Protein AF-A0A970SPN3-F1 (afdb_monomer)

Solvent-accessible surface area (backbone atoms only — not comparable to full-atom values): 7305 Å² total; per-residue (Å²): 131,98,69,82,82,71,24,44,89,62,47,73,65,58,51,48,52,52,52,50,51,55,51,51,51,51,52,46,49,54,27,46,52,48,62,70,46,38,78,62,36,42,72,72,53,33,66,66,48,52,53,50,30,51,53,51,36,54,54,50,52,53,51,51,53,48,42,46,62,60,52,50,43,34,66,47,35,67,29,83,93,38,58,72,48,62,60,35,90,79,72,71,55,77,56,70,70,56,36,48,73,65,17,31,46,43,40,52,54,51,50,54,52,52,60,73,62,55,69,78,84,76,68,81,84,77,127

pLDDT: mean 84.81, std 12.13, range [40.81, 97.44]

Structure (mmCIF, N/CA/C/O backbone):
data_AF-A0A970SPN3-F1
#
_entry.id   AF-A0A970SPN3-F1
#
loop_
_atom_site.group_PDB
_atom_site.id
_atom_site.type_symbol
_atom_site.label_atom_id
_atom_site.label_alt_id
_atom_site.label_comp_id
_atom_site.label_asym_id
_atom_site.label_entity_id
_atom_site.label_seq_id
_atom_site.pdbx_PDB_ins_code
_atom_site.Cartn_x
_atom_site.Cartn_y
_atom_site.Cartn_z
_atom_site.occupancy
_atom_site.B_iso_or_equiv
_atom_site.auth_seq_id
_atom_site.auth_comp_id
_atom_site.auth_asym_id
_atom_site.auth_atom_id
_atom_site.pdbx_PDB_model_num
ATOM 1 N N . ALA A 1 1 ? -27.756 11.793 6.464 1.00 44.81 1 ALA A N 1
ATOM 2 C CA . ALA A 1 1 ? -27.870 10.569 7.283 1.00 44.81 1 ALA A CA 1
ATOM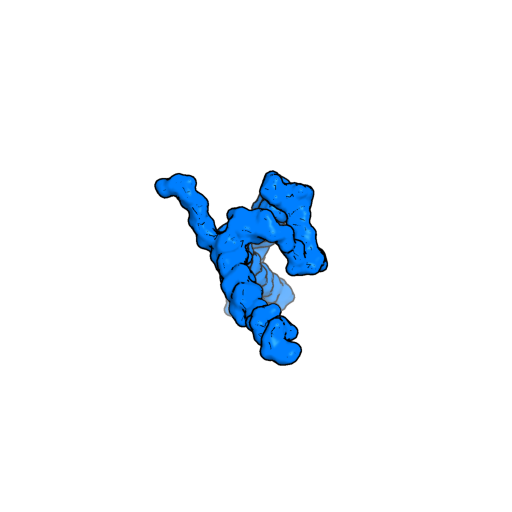 3 C C . ALA A 1 1 ? -27.130 10.810 8.596 1.00 44.81 1 ALA A C 1
ATOM 5 O O . ALA A 1 1 ? -26.012 11.302 8.535 1.00 44.81 1 ALA A O 1
ATOM 6 N N . LYS A 1 2 ? -27.774 10.602 9.753 1.00 64.38 2 LYS A N 1
ATOM 7 C CA . LYS A 1 2 ? -27.248 10.998 11.079 1.00 64.38 2 LYS A CA 1
ATOM 8 C C . LYS A 1 2 ? -26.552 9.847 11.829 1.00 64.38 2 LYS A C 1
ATOM 10 O O . LYS A 1 2 ? -25.986 10.075 12.889 1.00 64.38 2 LYS A O 1
ATOM 15 N N . GLU A 1 3 ? -26.565 8.644 11.256 1.00 68.50 3 GLU A N 1
ATOM 16 C CA . GLU A 1 3 ? -25.943 7.435 11.805 1.00 68.50 3 GLU A CA 1
ATOM 17 C C . GLU A 1 3 ? -24.763 7.001 10.929 1.00 68.50 3 GLU A C 1
ATOM 19 O O . GLU A 1 3 ? -24.850 7.033 9.697 1.00 68.50 3 GLU A O 1
ATOM 24 N N . LYS A 1 4 ? -23.645 6.628 11.565 1.00 70.50 4 LYS A N 1
ATOM 25 C CA . LYS A 1 4 ? -22.476 6.073 10.870 1.00 70.50 4 LYS A CA 1
ATOM 26 C C . LYS A 1 4 ? -22.841 4.701 10.276 1.00 70.50 4 LYS A C 1
ATOM 28 O O . LYS A 1 4 ? -23.559 3.943 10.927 1.00 70.50 4 LYS A O 1
ATOM 33 N N . PRO A 1 5 ? -22.361 4.359 9.067 1.00 79.19 5 PRO A N 1
ATOM 34 C CA . PRO A 1 5 ? -22.635 3.055 8.475 1.00 79.19 5 PRO A CA 1
ATOM 35 C C . PRO A 1 5 ? -22.020 1.947 9.334 1.00 79.19 5 PRO A C 1
ATOM 37 O O . PRO A 1 5 ? -20.850 2.030 9.702 1.00 79.19 5 PRO A O 1
ATOM 40 N N . LYS A 1 6 ? -22.797 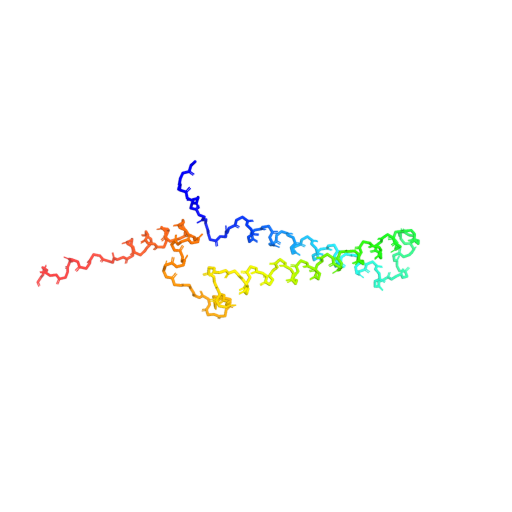0.897 9.629 1.00 79.50 6 LYS A N 1
ATOM 41 C CA . LYS A 1 6 ? -22.269 -0.301 10.289 1.00 79.50 6 LYS A CA 1
ATOM 42 C C . LYS A 1 6 ? -21.322 -1.014 9.326 1.00 79.50 6 LYS A C 1
ATOM 44 O O . LYS A 1 6 ? -21.730 -1.421 8.238 1.00 79.50 6 LYS A O 1
ATOM 49 N N . LEU A 1 7 ? -20.060 -1.141 9.714 1.00 84.06 7 LEU A N 1
ATOM 50 C CA . LEU A 1 7 ? -19.041 -1.806 8.912 1.00 84.06 7 LEU A CA 1
ATOM 51 C C . LEU A 1 7 ? -18.959 -3.290 9.280 1.00 84.06 7 LEU A C 1
ATOM 53 O O . LEU A 1 7 ? -19.270 -3.694 10.402 1.00 84.06 7 LEU A O 1
ATOM 57 N N . ALA A 1 8 ? -18.561 -4.095 8.296 1.00 83.38 8 ALA A N 1
ATOM 58 C CA . ALA A 1 8 ? -18.179 -5.488 8.501 1.00 83.38 8 ALA A CA 1
ATOM 59 C C . ALA A 1 8 ? -16.788 -5.563 9.155 1.00 83.38 8 ALA A C 1
ATOM 61 O O . ALA A 1 8 ? -16.202 -4.538 9.497 1.00 83.38 8 ALA A O 1
ATOM 62 N N . ARG A 1 9 ? -16.229 -6.772 9.258 1.00 80.88 9 ARG A N 1
ATOM 63 C CA . ARG A 1 9 ? -14.906 -7.034 9.852 1.00 80.88 9 ARG A CA 1
ATOM 64 C C . ARG A 1 9 ? -13.760 -6.154 9.341 1.00 80.88 9 ARG A C 1
ATOM 66 O O . ARG A 1 9 ? -12.810 -5.923 10.066 1.00 80.88 9 ARG A O 1
ATOM 73 N N . PHE A 1 10 ? -13.848 -5.676 8.100 1.00 84.19 10 PHE A N 1
ATOM 74 C CA . PHE A 1 10 ? -12.895 -4.718 7.542 1.00 84.19 10 PHE A CA 1
ATOM 75 C C . PHE A 1 10 ? -13.631 -3.506 6.979 1.00 84.19 10 PHE A C 1
ATOM 77 O O . PHE A 1 10 ? -14.557 -3.642 6.161 1.00 84.19 10 PHE A O 1
ATOM 84 N N . SER A 1 11 ? -13.184 -2.329 7.393 1.00 84.94 11 SER A N 1
ATOM 85 C CA . SER A 1 11 ? -13.575 -1.030 6.869 1.00 84.94 11 SER A CA 1
ATOM 86 C C . SER A 1 11 ? -13.128 -0.852 5.413 1.00 84.94 11 SER A C 1
ATOM 88 O O . SER A 1 11 ? -12.307 -1.596 4.873 1.00 84.94 11 SER A O 1
ATOM 90 N N . TYR A 1 12 ? -13.690 0.149 4.736 1.00 86.06 12 TYR A N 1
ATOM 91 C CA . TYR A 1 12 ? -13.293 0.468 3.361 1.00 86.06 12 TYR A CA 1
ATOM 92 C C . TYR A 1 12 ? -11.841 0.952 3.265 1.00 86.06 12 TYR A C 1
ATOM 94 O O . TYR A 1 12 ? -11.179 0.666 2.271 1.00 86.06 12 TYR A O 1
ATOM 102 N N . VAL A 1 13 ? -11.356 1.641 4.301 1.00 85.50 13 VAL A N 1
ATOM 103 C CA . VAL A 1 13 ? -9.978 2.137 4.400 1.00 85.50 13 VAL A CA 1
ATOM 104 C C . VAL A 1 13 ? -9.004 0.964 4.472 1.00 85.50 13 VAL A C 1
ATOM 106 O O . VAL A 1 13 ? -8.115 0.864 3.632 1.00 85.50 13 VAL A O 1
ATOM 109 N N . GLU A 1 14 ? -9.244 0.009 5.373 1.00 86.38 14 GLU A N 1
ATOM 110 C CA . GLU A 1 14 ? -8.403 -1.190 5.504 1.00 86.38 14 GLU A CA 1
ATOM 111 C C . GLU A 1 14 ? -8.396 -2.017 4.215 1.00 86.38 14 GLU A C 1
ATOM 113 O O . GLU A 1 14 ? -7.352 -2.479 3.763 1.00 86.38 14 GLU A O 1
ATOM 118 N N . LYS A 1 15 ? -9.550 -2.166 3.553 1.00 88.75 15 LYS A N 1
ATOM 119 C CA . LYS A 1 15 ? -9.615 -2.840 2.246 1.00 88.75 15 LYS A CA 1
ATOM 120 C C . LYS A 1 15 ? -8.780 -2.125 1.186 1.00 88.75 15 LYS A C 1
ATOM 122 O O . LYS A 1 15 ? -8.136 -2.797 0.384 1.00 88.75 15 LYS A O 1
ATOM 127 N N . ALA A 1 16 ? -8.806 -0.795 1.155 1.00 89.81 16 ALA A N 1
ATOM 128 C CA . ALA A 1 16 ? -7.996 -0.019 0.225 1.00 89.81 16 ALA A CA 1
ATOM 129 C C . ALA A 1 16 ? -6.495 -0.198 0.505 1.00 89.81 16 ALA A C 1
ATOM 131 O O . ALA A 1 16 ? -5.735 -0.390 -0.441 1.00 89.81 16 ALA A O 1
ATOM 132 N N . GLU A 1 17 ? -6.082 -0.236 1.776 1.00 89.31 17 GLU A N 1
ATOM 133 C CA . GLU A 1 17 ? -4.701 -0.552 2.167 1.00 89.31 17 GLU A CA 1
ATOM 134 C C . GLU A 1 17 ? -4.272 -1.939 1.689 1.00 89.31 17 GLU A C 1
ATOM 136 O O . GLU A 1 17 ? -3.201 -2.080 1.098 1.00 89.31 17 GLU A O 1
ATOM 141 N N . TYR A 1 18 ? -5.122 -2.956 1.863 1.00 91.25 18 TYR A N 1
ATOM 142 C CA . TYR A 1 18 ? -4.835 -4.303 1.368 1.00 91.25 18 TYR A CA 1
ATOM 143 C C . TYR A 1 18 ? -4.671 -4.340 -0.153 1.00 91.25 18 TYR A C 1
ATOM 145 O O . TYR A 1 18 ? -3.732 -4.958 -0.654 1.00 91.25 18 TYR A O 1
ATOM 153 N N . TRP A 1 19 ? -5.548 -3.665 -0.899 1.00 92.88 19 TRP A N 1
ATOM 154 C CA . TRP A 1 19 ? -5.429 -3.587 -2.355 1.00 92.88 19 TRP A CA 1
ATOM 155 C C . TRP A 1 19 ? -4.168 -2.846 -2.799 1.00 92.88 19 TRP A C 1
ATOM 157 O O . TRP A 1 19 ? -3.481 -3.319 -3.705 1.00 92.88 19 TRP A O 1
ATOM 167 N N . ALA A 1 20 ? -3.839 -1.730 -2.146 1.00 91.50 20 ALA A N 1
ATOM 168 C CA . ALA A 1 20 ? -2.624 -0.972 -2.417 1.00 91.50 20 ALA A CA 1
ATOM 169 C C . ALA A 1 20 ? -1.367 -1.815 -2.151 1.00 91.50 20 ALA A C 1
ATOM 171 O O . ALA A 1 20 ? -0.476 -1.868 -2.995 1.00 91.50 20 ALA A O 1
ATOM 172 N N . LEU A 1 21 ? -1.327 -2.544 -1.031 1.00 92.25 21 LEU A N 1
ATOM 173 C CA . LEU A 1 21 ? -0.216 -3.426 -0.681 1.00 92.25 21 LEU A CA 1
ATOM 174 C C . LEU A 1 21 ? -0.038 -4.557 -1.697 1.00 92.25 21 LEU A C 1
ATOM 176 O O . LEU A 1 21 ? 1.084 -4.811 -2.138 1.00 92.25 21 LEU A O 1
ATOM 180 N N . ILE A 1 22 ? -1.127 -5.239 -2.070 1.00 95.12 22 ILE A N 1
ATOM 181 C CA . ILE A 1 22 ? -1.082 -6.326 -3.056 1.00 95.12 22 ILE A CA 1
ATOM 182 C C . ILE A 1 22 ? -0.556 -5.782 -4.379 1.00 95.12 22 ILE A C 1
ATOM 184 O O . ILE A 1 22 ? 0.355 -6.369 -4.965 1.00 95.12 22 ILE A O 1
ATOM 188 N N . TRP A 1 23 ? -1.099 -4.654 -4.842 1.00 95.12 23 TRP A N 1
ATOM 189 C CA . TRP A 1 23 ? -0.741 -4.150 -6.156 1.00 95.12 23 TRP A CA 1
ATOM 190 C C . TRP A 1 23 ? 0.702 -3.637 -6.204 1.00 95.12 23 TRP A C 1
ATOM 192 O O . TRP A 1 23 ? 1.472 -4.052 -7.074 1.00 95.12 23 TRP A O 1
ATOM 202 N N . GLY A 1 24 ? 1.109 -2.853 -5.202 1.00 94.56 24 GLY A N 1
ATOM 203 C CA . GLY A 1 24 ? 2.488 -2.390 -5.068 1.00 94.56 24 GLY A CA 1
ATOM 204 C C . GLY A 1 24 ? 3.481 -3.550 -4.967 1.00 94.56 24 GLY A C 1
ATOM 205 O O . GLY A 1 24 ? 4.508 -3.547 -5.641 1.00 94.56 24 GLY A O 1
ATOM 206 N N . SER A 1 25 ? 3.150 -4.614 -4.224 1.00 95.75 25 SER A N 1
ATOM 207 C CA . SER A 1 25 ? 4.011 -5.804 -4.108 1.00 95.75 25 SER A CA 1
ATOM 208 C C . SER A 1 25 ? 4.221 -6.514 -5.445 1.00 95.75 25 SER A C 1
ATOM 210 O O . SER A 1 25 ? 5.338 -6.945 -5.749 1.00 95.75 25 SER A O 1
ATOM 212 N N . VAL A 1 26 ? 3.170 -6.633 -6.263 1.00 97.38 26 VAL A N 1
ATOM 213 C CA . VAL A 1 26 ? 3.271 -7.246 -7.594 1.00 97.38 26 VAL A CA 1
ATOM 214 C C . VAL A 1 26 ? 4.138 -6.387 -8.513 1.00 97.38 26 VAL A C 1
ATOM 216 O O . VAL A 1 26 ? 5.061 -6.922 -9.127 1.00 97.38 26 VAL A O 1
ATOM 219 N N . ILE A 1 27 ? 3.905 -5.071 -8.579 1.00 96.88 27 ILE A N 1
ATOM 220 C CA . ILE A 1 27 ? 4.713 -4.162 -9.410 1.00 96.88 27 ILE A CA 1
ATOM 221 C C . ILE A 1 27 ? 6.182 -4.211 -8.981 1.00 96.88 27 ILE A C 1
ATOM 223 O O . ILE A 1 27 ? 7.059 -4.398 -9.830 1.00 96.88 27 ILE A O 1
ATOM 227 N N . MET A 1 28 ? 6.459 -4.108 -7.680 1.00 97.31 28 MET A N 1
ATOM 228 C CA . MET A 1 28 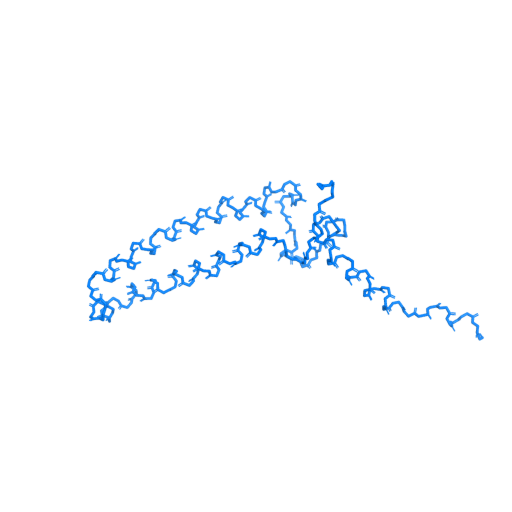? 7.816 -4.143 -7.126 1.00 97.31 28 MET A CA 1
ATOM 229 C C . MET A 1 28 ? 8.526 -5.462 -7.422 1.00 97.31 28 MET A C 1
ATOM 231 O O . MET A 1 28 ? 9.692 -5.462 -7.816 1.00 97.31 28 MET A O 1
ATOM 235 N N . THR A 1 29 ? 7.821 -6.587 -7.294 1.00 97.31 29 THR A N 1
ATOM 236 C CA . THR A 1 29 ? 8.384 -7.914 -7.564 1.00 97.31 29 THR A CA 1
ATOM 237 C C . THR A 1 29 ? 8.674 -8.100 -9.050 1.00 97.31 29 THR A C 1
ATOM 239 O O . THR A 1 29 ? 9.773 -8.514 -9.410 1.00 97.31 29 THR A O 1
ATOM 242 N N . LEU A 1 30 ? 7.732 -7.756 -9.934 1.00 96.00 30 LEU A N 1
ATOM 243 C CA . LEU A 1 30 ? 7.912 -7.904 -11.381 1.00 96.00 30 LEU A CA 1
ATOM 244 C C . LEU A 1 30 ? 9.054 -7.030 -11.900 1.00 96.00 30 LEU A C 1
ATOM 246 O O . LEU A 1 30 ? 9.952 -7.521 -12.583 1.00 96.00 30 LEU A O 1
ATOM 250 N N . THR A 1 31 ? 9.055 -5.747 -11.546 1.00 95.81 31 THR A N 1
ATOM 251 C CA . THR A 1 31 ? 10.118 -4.821 -11.961 1.00 95.81 31 THR A CA 1
ATOM 252 C C . THR A 1 31 ? 11.468 -5.190 -11.341 1.00 95.81 31 THR A C 1
ATOM 254 O O . THR A 1 31 ? 12.490 -5.123 -12.024 1.00 95.81 31 THR A O 1
ATOM 257 N N . GLY A 1 32 ? 11.479 -5.687 -10.100 1.00 94.75 32 GLY A N 1
ATOM 258 C CA . GLY A 1 32 ? 12.672 -6.224 -9.447 1.00 94.75 32 GLY A CA 1
ATOM 259 C C . GLY A 1 32 ? 13.248 -7.447 -10.166 1.00 94.75 32 GLY A C 1
ATOM 260 O O . GLY A 1 32 ? 14.452 -7.499 -10.405 1.00 94.75 32 GLY A O 1
ATOM 261 N N . ILE A 1 33 ? 12.405 -8.395 -10.591 1.00 95.56 33 ILE A N 1
ATOM 262 C CA . ILE A 1 33 ? 12.825 -9.575 -11.370 1.00 95.56 33 ILE A CA 1
ATOM 263 C C . ILE A 1 33 ? 13.427 -9.156 -12.715 1.00 95.56 33 ILE A C 1
ATOM 265 O O . ILE A 1 33 ? 14.485 -9.663 -13.099 1.00 95.56 33 ILE A O 1
ATOM 269 N N . VAL A 1 34 ? 12.791 -8.207 -13.409 1.00 93.00 34 VAL A N 1
ATOM 270 C CA . VAL A 1 34 ? 13.298 -7.668 -14.681 1.00 93.00 34 VAL A CA 1
ATOM 271 C C . VAL A 1 34 ? 14.686 -7.051 -14.503 1.00 93.00 34 VAL A C 1
ATOM 273 O O . VAL A 1 34 ? 15.578 -7.259 -15.329 1.00 93.00 34 VAL A O 1
ATOM 276 N N . MET A 1 35 ? 14.890 -6.308 -13.415 1.00 91.94 35 MET A N 1
ATOM 277 C CA . MET A 1 35 ? 16.176 -5.687 -13.113 1.00 91.94 35 MET A CA 1
ATOM 278 C C . MET A 1 35 ? 17.237 -6.699 -12.678 1.00 91.94 35 MET A C 1
ATOM 280 O O . MET A 1 35 ? 18.399 -6.552 -13.057 1.00 91.94 35 MET A O 1
ATOM 284 N N . TRP A 1 36 ? 16.842 -7.719 -11.917 1.00 93.62 36 TRP A N 1
ATOM 285 C CA . TRP A 1 36 ? 17.731 -8.749 -11.392 1.00 93.62 36 TRP A CA 1
ATOM 286 C C . TRP A 1 36 ? 18.319 -9.631 -12.500 1.00 93.62 36 TRP A C 1
ATOM 288 O O . TRP A 1 36 ? 19.532 -9.819 -12.555 1.00 93.62 36 TRP A O 1
ATOM 298 N N . ALA A 1 37 ? 17.496 -10.107 -13.440 1.00 92.50 37 ALA A N 1
ATOM 299 C CA . ALA A 1 37 ? 17.946 -10.927 -14.568 1.00 92.50 37 ALA A CA 1
ATOM 300 C C . ALA A 1 37 ? 18.280 -10.076 -15.812 1.00 92.50 37 ALA A C 1
ATOM 302 O O . ALA A 1 37 ? 17.776 -10.324 -16.912 1.00 92.50 37 ALA A O 1
ATOM 303 N N . ASN A 1 38 ? 19.142 -9.065 -15.646 1.00 86.69 38 ASN A N 1
ATOM 304 C CA . ASN A 1 38 ? 19.380 -8.044 -16.673 1.00 86.69 38 ASN A CA 1
ATOM 305 C C . ASN A 1 38 ? 19.796 -8.622 -18.042 1.00 86.69 38 ASN A C 1
ATOM 307 O O . ASN A 1 38 ? 19.279 -8.176 -19.055 1.00 86.69 38 ASN A O 1
ATOM 311 N N . ASN A 1 39 ? 20.648 -9.647 -18.095 1.00 87.38 39 ASN A N 1
ATOM 312 C CA . ASN A 1 39 ? 21.166 -10.204 -19.345 1.00 87.38 39 ASN A CA 1
ATOM 313 C C . ASN A 1 39 ? 20.064 -10.903 -20.145 1.00 87.38 39 ASN A C 1
ATOM 315 O O . ASN A 1 39 ? 20.046 -10.845 -21.371 1.00 87.38 39 ASN A O 1
ATOM 319 N N . PHE A 1 40 ? 19.121 -11.546 -19.458 1.00 89.06 40 PHE A N 1
ATOM 320 C CA . PHE A 1 40 ? 17.975 -12.178 -20.100 1.00 89.06 40 PHE A CA 1
ATOM 321 C C . PHE A 1 40 ? 16.986 -11.118 -20.594 1.00 89.06 40 PHE A C 1
ATOM 323 O O . PHE A 1 40 ? 16.618 -11.097 -21.769 1.00 89.06 40 PHE A O 1
ATOM 330 N N . PHE A 1 41 ? 16.605 -10.183 -19.721 1.00 86.94 41 PHE A N 1
ATOM 331 C CA . PHE A 1 41 ? 15.590 -9.186 -20.049 1.00 86.94 41 PHE A CA 1
ATOM 332 C C . PHE A 1 41 ? 16.086 -8.110 -21.018 1.00 86.94 41 PHE A C 1
ATOM 334 O O . PHE A 1 41 ? 15.317 -7.678 -21.867 1.00 86.94 41 PHE A O 1
ATOM 341 N N . MET A 1 42 ? 17.362 -7.724 -21.001 1.00 87.19 42 MET A N 1
ATOM 342 C CA . MET A 1 42 ? 17.906 -6.810 -22.012 1.00 87.19 42 MET A CA 1
ATOM 343 C C . MET A 1 42 ? 17.849 -7.405 -23.423 1.00 87.19 42 MET A C 1
ATOM 345 O O . MET A 1 42 ? 17.651 -6.655 -24.373 1.00 87.19 42 MET A O 1
ATOM 349 N N . ASN A 1 43 ? 17.961 -8.729 -23.568 1.00 88.19 43 ASN A N 1
ATOM 350 C CA . ASN A 1 43 ? 17.781 -9.398 -24.858 1.00 88.19 43 ASN A CA 1
ATOM 351 C C . ASN A 1 43 ? 16.300 -9.557 -25.240 1.00 88.19 43 ASN A C 1
ATOM 353 O O . ASN A 1 43 ? 15.971 -9.523 -26.421 1.00 88.19 43 ASN A O 1
ATOM 357 N N . LEU A 1 44 ? 15.405 -9.708 -24.256 1.00 89.06 44 LEU A N 1
ATOM 358 C CA . LEU A 1 44 ? 13.976 -9.931 -24.491 1.00 89.06 44 LEU A CA 1
ATOM 359 C C . LEU A 1 44 ? 13.179 -8.638 -24.729 1.00 89.06 44 LEU A C 1
ATOM 361 O O . LEU A 1 44 ? 12.436 -8.536 -25.699 1.00 89.06 44 LEU A O 1
ATOM 365 N N . ILE A 1 45 ? 13.308 -7.658 -23.831 1.00 86.31 45 ILE A N 1
ATOM 366 C CA . ILE A 1 45 ? 12.517 -6.413 -23.819 1.00 86.31 45 ILE A CA 1
ATOM 367 C C . ILE A 1 45 ? 13.340 -5.181 -24.212 1.00 86.31 45 ILE A C 1
ATOM 369 O O . ILE A 1 45 ? 12.832 -4.057 -24.169 1.00 86.31 45 ILE A O 1
ATOM 373 N N . THR A 1 46 ? 14.591 -5.388 -24.644 1.00 89.38 46 THR A N 1
ATOM 374 C CA . THR A 1 46 ? 15.568 -4.352 -25.022 1.00 89.38 46 THR A CA 1
ATOM 375 C C . THR A 1 46 ? 15.938 -3.407 -23.870 1.00 89.38 46 THR A C 1
ATOM 377 O O . THR A 1 46 ? 15.382 -3.460 -22.770 1.00 89.38 46 THR A O 1
ATOM 380 N N . LYS A 1 47 ? 16.891 -2.497 -24.110 1.00 89.19 47 LYS A N 1
ATOM 381 C CA . LYS A 1 47 ? 17.298 -1.481 -23.126 1.00 89.19 47 LYS A CA 1
ATOM 382 C C . LYS A 1 47 ? 16.124 -0.606 -22.668 1.00 89.19 47 LYS A C 1
ATOM 384 O O . LYS A 1 47 ? 16.054 -0.257 -21.493 1.00 89.19 47 LYS A O 1
ATOM 389 N N . LEU A 1 48 ? 15.197 -0.288 -23.574 1.00 91.19 48 LEU A N 1
ATOM 390 C CA . LEU A 1 48 ? 14.053 0.571 -23.270 1.00 91.19 48 LEU A CA 1
ATOM 391 C C . LEU A 1 48 ? 13.140 -0.054 -22.208 1.00 91.19 48 LEU A C 1
ATOM 393 O O . LEU A 1 48 ? 12.780 0.618 -21.246 1.00 91.19 48 LEU A O 1
ATOM 397 N N . GLY A 1 49 ? 12.805 -1.342 -22.338 1.00 90.06 49 GLY A N 1
ATOM 398 C CA . GLY A 1 49 ? 11.957 -2.032 -21.362 1.00 90.06 49 GLY A CA 1
ATOM 399 C C . GLY A 1 49 ? 12.609 -2.135 -19.982 1.00 90.06 49 GLY A C 1
ATOM 400 O O . GLY A 1 49 ? 11.935 -2.009 -18.958 1.00 90.06 49 GLY A O 1
ATOM 401 N N . TRP A 1 50 ? 13.933 -2.294 -19.943 1.00 92.94 50 TRP A N 1
ATOM 402 C CA . TRP A 1 50 ? 14.677 -2.313 -18.689 1.00 92.94 50 TRP A CA 1
ATOM 403 C C . TRP A 1 50 ? 14.737 -0.929 -18.020 1.00 92.94 50 TRP A C 1
ATOM 405 O O . TRP A 1 50 ? 14.501 -0.825 -16.816 1.00 92.94 50 TRP A O 1
ATOM 415 N N . ASP A 1 51 ? 14.963 0.143 -18.789 1.00 93.19 51 ASP A N 1
ATOM 416 C CA . ASP A 1 51 ? 14.944 1.516 -18.266 1.00 93.19 51 ASP A CA 1
ATOM 417 C C . ASP A 1 51 ? 13.551 1.903 -17.736 1.00 93.19 51 ASP A C 1
ATOM 419 O O . ASP A 1 51 ? 13.455 2.455 -1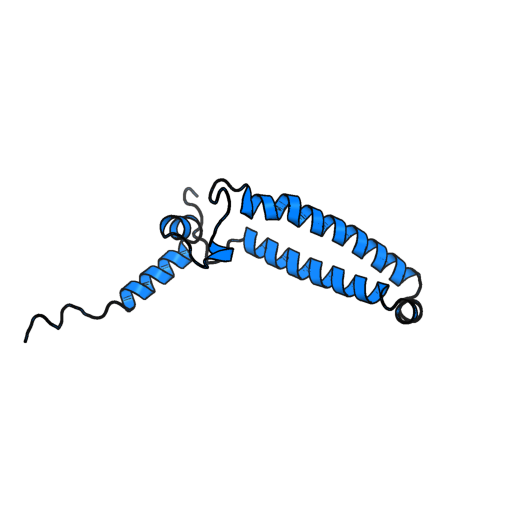6.641 1.00 93.19 51 ASP A O 1
ATOM 423 N N . ILE A 1 52 ? 12.473 1.537 -18.442 1.00 94.81 52 ILE A N 1
ATOM 424 C CA . ILE A 1 52 ? 11.091 1.727 -17.965 1.00 94.81 52 ILE A CA 1
ATOM 425 C C . ILE A 1 52 ? 10.865 0.976 -16.650 1.00 94.81 52 ILE A C 1
ATOM 427 O O . ILE A 1 52 ? 10.342 1.551 -15.696 1.00 94.81 52 ILE A O 1
ATOM 431 N N . SER A 1 53 ? 11.289 -0.290 -16.578 1.00 94.62 53 SER A N 1
ATOM 432 C CA . SER A 1 53 ? 11.142 -1.106 -15.366 1.00 94.62 53 SER A CA 1
ATOM 433 C C . SER A 1 53 ? 11.859 -0.474 -14.176 1.00 94.62 53 SER A C 1
ATOM 435 O O . SER A 1 53 ? 11.285 -0.395 -13.093 1.00 94.62 53 SER A O 1
ATOM 437 N N . ARG A 1 54 ? 13.073 0.052 -14.387 1.00 94.81 54 ARG A N 1
ATOM 438 C CA . ARG A 1 54 ? 13.821 0.785 -13.360 1.00 94.81 54 ARG A CA 1
ATOM 439 C C . ARG A 1 54 ? 13.074 2.034 -12.896 1.00 94.81 54 ARG A C 1
ATOM 441 O O . ARG A 1 54 ? 12.990 2.274 -11.695 1.00 94.81 54 ARG A O 1
ATOM 448 N N . THR A 1 55 ? 12.547 2.831 -13.823 1.00 96.88 55 THR A N 1
ATOM 449 C CA . THR A 1 55 ? 11.809 4.054 -13.490 1.00 96.88 55 THR A CA 1
ATOM 450 C C . THR A 1 55 ? 10.552 3.745 -12.680 1.00 96.88 55 THR A C 1
ATOM 452 O O . THR A 1 55 ? 10.334 4.370 -11.645 1.00 96.88 55 THR A O 1
ATOM 455 N N . ILE A 1 56 ? 9.761 2.754 -13.105 1.00 97.12 56 ILE A N 1
ATOM 456 C CA . ILE A 1 56 ? 8.561 2.318 -12.376 1.00 97.12 56 ILE A CA 1
ATOM 457 C C . ILE A 1 56 ? 8.941 1.823 -10.980 1.00 97.12 56 ILE A C 1
ATOM 459 O O . ILE A 1 56 ? 8.364 2.292 -10.005 1.00 97.12 56 ILE A O 1
ATOM 463 N N . HIS A 1 57 ? 9.942 0.944 -10.870 1.00 97.31 57 HIS A N 1
ATOM 464 C CA . HIS A 1 57 ? 10.391 0.412 -9.582 1.00 97.31 57 HIS A CA 1
ATOM 465 C C . HIS A 1 57 ? 10.805 1.522 -8.613 1.00 97.31 57 HIS A C 1
ATOM 467 O O . HIS A 1 57 ? 10.444 1.497 -7.442 1.00 97.31 57 HIS A O 1
ATOM 473 N N . PHE A 1 58 ? 11.551 2.518 -9.099 1.00 97.25 58 PHE A N 1
ATOM 474 C CA . PHE A 1 58 ? 12.002 3.633 -8.273 1.00 97.25 58 PHE A CA 1
ATOM 475 C C . PHE A 1 58 ? 10.831 4.456 -7.728 1.00 97.25 58 PHE A C 1
ATOM 477 O O . PHE A 1 58 ? 10.786 4.732 -6.530 1.00 97.25 58 PHE A O 1
ATOM 484 N N . TYR A 1 59 ? 9.878 4.838 -8.582 1.00 97.44 59 TYR A N 1
ATOM 485 C CA . TYR A 1 59 ? 8.725 5.618 -8.134 1.00 97.44 59 TYR A CA 1
ATOM 486 C C . TYR A 1 59 ? 7.807 4.814 -7.215 1.00 97.44 59 TYR A C 1
ATOM 488 O O . TYR A 1 59 ? 7.374 5.341 -6.192 1.00 97.44 59 TYR A O 1
ATOM 496 N N . GLU A 1 60 ? 7.571 3.541 -7.526 1.00 96.50 60 GLU A N 1
ATOM 497 C CA . GLU A 1 60 ? 6.758 2.664 -6.686 1.00 96.50 60 GLU A CA 1
ATOM 498 C C . GLU A 1 60 ? 7.410 2.439 -5.314 1.00 96.50 60 GLU A C 1
ATOM 500 O O . GLU A 1 60 ? 6.721 2.470 -4.299 1.00 96.50 60 GLU A O 1
ATOM 505 N N . ALA A 1 61 ? 8.742 2.322 -5.243 1.00 95.94 61 ALA A N 1
ATOM 506 C CA . ALA A 1 61 ? 9.460 2.222 -3.973 1.00 95.94 61 ALA A CA 1
ATOM 507 C C . ALA A 1 61 ? 9.246 3.463 -3.091 1.00 95.94 61 ALA A C 1
ATOM 509 O O . ALA A 1 61 ? 8.978 3.336 -1.896 1.00 95.94 61 ALA A O 1
ATOM 510 N N . TRP A 1 62 ? 9.321 4.664 -3.673 1.00 96.94 62 TRP A N 1
ATOM 511 C CA . TRP A 1 62 ? 9.037 5.905 -2.948 1.00 96.94 62 TRP A CA 1
ATOM 512 C C . TRP A 1 62 ? 7.582 5.990 -2.497 1.00 96.94 62 TRP A C 1
ATOM 514 O O . TRP A 1 62 ? 7.325 6.331 -1.342 1.00 96.94 62 TRP A O 1
ATOM 524 N N . LEU A 1 63 ? 6.638 5.656 -3.381 1.00 95.25 63 LEU A N 1
ATOM 525 C CA . LEU A 1 63 ? 5.216 5.629 -3.048 1.00 95.25 63 LEU A CA 1
ATOM 526 C C . LEU A 1 63 ? 4.930 4.642 -1.912 1.00 95.25 63 LEU A C 1
ATOM 528 O O . LEU A 1 63 ? 4.242 5.008 -0.964 1.00 95.25 63 LEU A O 1
ATOM 532 N N . ALA A 1 64 ? 5.508 3.442 -1.952 1.00 94.81 64 ALA A N 1
ATOM 533 C CA . ALA A 1 64 ? 5.347 2.428 -0.917 1.00 94.81 64 ALA A CA 1
ATOM 534 C C . ALA A 1 64 ? 5.909 2.887 0.437 1.00 94.81 64 ALA A C 1
ATOM 536 O O . ALA A 1 64 ? 5.228 2.780 1.457 1.00 94.81 64 ALA A O 1
ATOM 537 N N . VAL A 1 65 ? 7.124 3.449 0.461 1.00 95.12 65 VAL A N 1
ATOM 538 C CA . VAL A 1 65 ? 7.739 3.965 1.697 1.00 95.12 65 VAL A CA 1
ATOM 539 C C . VAL A 1 65 ? 6.899 5.093 2.295 1.00 95.12 65 VAL A C 1
ATOM 541 O O . VAL A 1 65 ? 6.614 5.083 3.493 1.00 95.12 65 VAL A O 1
ATOM 544 N N . LEU A 1 66 ? 6.461 6.046 1.471 1.00 95.12 66 LEU A N 1
ATOM 545 C CA . LEU A 1 66 ? 5.625 7.153 1.931 1.00 95.12 66 LEU A CA 1
ATOM 546 C C . LEU A 1 66 ? 4.243 6.678 2.391 1.00 95.12 66 LEU A C 1
ATOM 548 O O . LEU A 1 66 ? 3.751 7.170 3.404 1.00 95.12 66 LEU A O 1
ATOM 552 N N . ALA A 1 67 ? 3.635 5.704 1.711 1.00 93.25 67 ALA A N 1
ATOM 553 C CA . ALA A 1 67 ? 2.368 5.112 2.130 1.00 93.25 67 ALA A CA 1
ATOM 554 C C . ALA A 1 67 ? 2.494 4.423 3.497 1.00 93.25 67 ALA A C 1
ATOM 556 O O . ALA A 1 67 ? 1.642 4.611 4.360 1.00 93.25 67 ALA A O 1
ATOM 557 N N . ILE A 1 68 ? 3.581 3.695 3.758 1.00 91.75 68 ILE A N 1
ATOM 558 C CA . ILE A 1 68 ? 3.794 3.077 5.074 1.00 91.75 68 ILE A CA 1
ATOM 559 C C . ILE A 1 68 ? 3.970 4.152 6.160 1.00 91.75 68 ILE A C 1
ATOM 561 O O . ILE A 1 68 ? 3.318 4.099 7.202 1.00 91.75 68 ILE A O 1
ATOM 565 N N . ILE A 1 69 ? 4.822 5.150 5.917 1.00 92.81 69 ILE A N 1
ATOM 566 C CA . ILE A 1 69 ? 5.158 6.163 6.930 1.00 92.81 69 ILE A CA 1
ATOM 567 C C . ILE A 1 69 ? 3.988 7.108 7.211 1.00 92.81 69 ILE A C 1
ATOM 569 O O . ILE A 1 69 ? 3.728 7.434 8.365 1.00 92.81 69 ILE A O 1
ATOM 573 N N . VAL A 1 70 ? 3.313 7.602 6.175 1.00 91.81 70 VAL A N 1
ATOM 574 C CA . VAL A 1 70 ? 2.278 8.631 6.331 1.00 91.81 70 VAL A CA 1
ATOM 575 C C . VAL A 1 70 ? 0.919 7.999 6.567 1.00 91.81 70 VAL A C 1
ATOM 577 O O . VAL A 1 70 ? 0.214 8.408 7.480 1.00 91.81 70 VAL A O 1
ATOM 580 N N . TRP A 1 71 ? 0.533 7.019 5.753 1.00 90.25 71 TRP A N 1
ATOM 581 C CA . TRP A 1 71 ? -0.809 6.450 5.808 1.00 90.25 71 TRP A CA 1
ATOM 582 C C . TRP A 1 71 ? -0.899 5.351 6.867 1.00 90.25 71 TRP A C 1
ATOM 584 O O . TRP A 1 71 ? -1.650 5.483 7.831 1.00 90.25 71 TRP A O 1
ATOM 594 N N . HIS A 1 72 ? -0.089 4.299 6.749 1.00 88.81 72 HIS A N 1
ATOM 595 C CA . HIS A 1 72 ? -0.199 3.134 7.628 1.00 88.81 72 HIS A CA 1
ATOM 596 C C . HIS A 1 72 ? 0.124 3.469 9.093 1.00 88.81 72 HIS A C 1
ATOM 598 O O . HIS A 1 72 ? -0.662 3.158 9.986 1.00 88.81 72 HIS A O 1
ATOM 604 N N . PHE A 1 73 ? 1.230 4.172 9.368 1.00 88.31 73 PHE A N 1
ATOM 605 C CA . PHE A 1 73 ? 1.554 4.564 10.748 1.00 88.31 73 PHE A CA 1
ATOM 606 C C . PHE A 1 73 ? 0.534 5.536 11.335 1.00 88.31 73 PHE A C 1
ATOM 608 O O . PHE A 1 73 ? 0.280 5.484 12.538 1.00 88.31 73 PHE A O 1
ATOM 615 N N . TYR A 1 74 ? -0.087 6.392 10.519 1.00 86.94 74 TYR A N 1
ATOM 616 C CA . TYR A 1 74 ? -1.162 7.243 11.012 1.00 86.94 74 TYR A CA 1
ATOM 617 C C . TYR A 1 74 ? -2.343 6.410 11.515 1.00 86.94 74 TYR A C 1
ATOM 619 O O . TYR A 1 74 ? -2.758 6.588 12.657 1.00 86.94 74 TYR A O 1
ATOM 627 N N . PHE A 1 75 ? -2.840 5.463 10.716 1.00 84.00 75 PHE A N 1
ATOM 628 C CA . PHE A 1 75 ? -3.988 4.640 11.106 1.00 84.00 75 PHE A CA 1
ATOM 629 C C . PHE A 1 75 ? -3.691 3.681 12.260 1.00 84.00 75 PHE A C 1
ATOM 631 O O . PHE A 1 75 ? -4.573 3.437 13.082 1.00 84.00 75 PHE A O 1
ATOM 638 N N . VAL A 1 76 ? -2.463 3.170 12.349 1.00 83.50 76 VAL A N 1
ATOM 639 C CA . VAL A 1 76 ? -2.085 2.183 13.368 1.00 83.50 76 VAL A CA 1
ATOM 640 C C . VAL A 1 76 ? -1.674 2.828 14.694 1.00 83.50 76 VAL A C 1
ATOM 642 O O . VAL A 1 76 ? -2.011 2.283 15.742 1.00 83.50 76 VAL A O 1
ATOM 645 N N . ILE A 1 77 ? -0.958 3.958 14.668 1.00 84.81 77 ILE A N 1
ATOM 646 C CA . ILE A 1 77 ? -0.348 4.571 15.865 1.00 84.81 77 ILE A CA 1
ATOM 647 C C . ILE A 1 77 ? -1.053 5.871 16.254 1.00 84.81 77 ILE A C 1
ATOM 649 O O . ILE A 1 77 ? -1.370 6.092 17.420 1.00 84.81 77 ILE A O 1
ATOM 653 N N . PHE A 1 78 ? -1.289 6.758 15.285 1.00 83.44 78 PHE A N 1
ATOM 654 C CA . PHE A 1 78 ? -1.746 8.127 15.552 1.00 83.44 78 PHE A CA 1
ATOM 655 C C . PHE A 1 78 ? -3.264 8.319 15.463 1.00 83.44 78 PHE A C 1
ATOM 657 O O . PHE A 1 78 ? -3.753 9.430 15.675 1.00 83.44 78 PHE A O 1
ATOM 664 N N . ASN A 1 79 ? -4.025 7.262 15.181 1.00 82.19 79 ASN A N 1
ATOM 665 C CA . ASN A 1 79 ? -5.477 7.323 15.161 1.00 82.19 79 ASN A CA 1
ATOM 666 C C . ASN A 1 79 ? -6.015 7.470 16.602 1.00 82.19 79 ASN A C 1
ATOM 668 O O . ASN A 1 79 ? -5.766 6.595 17.436 1.00 82.19 79 ASN A O 1
ATOM 672 N N . PRO A 1 80 ? -6.770 8.545 16.913 1.00 80.62 80 PRO A N 1
ATOM 673 C CA . PRO A 1 80 ? -7.277 8.803 18.261 1.00 80.62 80 PRO A CA 1
ATOM 674 C C . PRO A 1 80 ? -8.209 7.707 18.794 1.00 80.62 80 PRO A C 1
ATOM 676 O O . PRO A 1 80 ? -8.360 7.595 20.008 1.00 80.62 80 PRO A O 1
ATOM 679 N N . ASP A 1 81 ? -8.822 6.902 17.922 1.00 75.94 81 ASP A N 1
ATOM 680 C CA . ASP A 1 81 ? -9.712 5.813 18.331 1.00 75.94 81 ASP A CA 1
ATOM 681 C C . ASP A 1 81 ? -8.954 4.585 18.878 1.00 75.94 81 ASP A C 1
ATOM 683 O O . ASP A 1 81 ? -9.510 3.842 19.687 1.00 75.94 81 ASP A O 1
ATOM 687 N N . VAL A 1 82 ? -7.681 4.399 18.502 1.00 76.06 82 VAL A N 1
ATOM 688 C CA . VAL A 1 82 ? -6.862 3.218 18.854 1.00 76.06 82 VAL A CA 1
ATOM 689 C C . VAL A 1 82 ? -5.498 3.568 19.464 1.00 76.06 82 VAL A C 1
ATOM 691 O O . VAL A 1 82 ? -4.632 2.702 19.599 1.00 76.06 82 VAL A O 1
ATOM 694 N N . TYR A 1 83 ? -5.292 4.828 19.852 1.00 79.06 83 TYR A N 1
ATOM 695 C CA . TYR A 1 83 ? -4.035 5.307 20.426 1.00 79.06 83 TYR A CA 1
ATOM 696 C C . TYR A 1 83 ? -3.673 4.564 21.730 1.00 79.06 83 TYR A C 1
ATOM 698 O O . TYR A 1 83 ? -4.545 4.362 22.579 1.00 79.06 83 TYR A O 1
ATOM 706 N N . PRO A 1 84 ? -2.390 4.217 21.968 1.00 81.50 84 PRO A N 1
ATOM 707 C CA . PRO A 1 84 ? -1.215 4.460 21.119 1.00 81.50 84 PRO A CA 1
ATOM 708 C C . PRO A 1 84 ? -1.011 3.440 19.992 1.00 81.50 84 PRO A C 1
ATOM 710 O O . PRO A 1 84 ? -0.198 3.691 19.112 1.00 81.50 84 PRO A O 1
ATOM 713 N N . MET A 1 85 ? -1.686 2.288 20.041 1.00 81.12 85 MET A N 1
ATOM 714 C CA . MET A 1 85 ? -1.745 1.295 18.965 1.00 81.12 85 MET A CA 1
ATOM 715 C C . MET A 1 85 ? -2.800 0.230 19.294 1.00 81.12 85 MET A C 1
ATOM 717 O O . MET A 1 85 ? -2.913 -0.197 20.447 1.00 81.12 85 MET A O 1
ATOM 721 N N . ASN A 1 86 ? -3.520 -0.276 18.289 1.00 79.94 86 ASN A N 1
ATOM 722 C CA . ASN A 1 86 ? -4.435 -1.404 18.476 1.00 79.94 86 ASN A CA 1
ATOM 723 C C . ASN A 1 86 ? -3.647 -2.697 18.768 1.00 79.94 86 ASN A C 1
ATOM 725 O O . ASN A 1 86 ? -3.008 -3.239 17.876 1.00 79.94 86 ASN A O 1
ATOM 729 N N . ALA A 1 87 ? -3.712 -3.238 19.987 1.00 80.88 87 ALA A N 1
ATOM 730 C CA . ALA A 1 87 ? -2.976 -4.454 20.360 1.00 80.88 87 ALA A CA 1
ATOM 731 C C . ALA A 1 87 ? -3.479 -5.743 19.676 1.00 80.88 87 ALA A C 1
ATOM 733 O O . ALA A 1 87 ? -2.840 -6.787 19.818 1.00 80.88 87 ALA A O 1
ATOM 734 N N . ALA A 1 88 ? -4.583 -5.697 18.923 1.00 83.62 88 ALA A N 1
ATOM 735 C CA . ALA A 1 88 ? -5.157 -6.864 18.259 1.00 83.62 88 ALA A CA 1
ATOM 736 C C . ALA A 1 88 ? -4.215 -7.517 17.236 1.00 83.62 88 ALA A C 1
ATOM 738 O O . ALA A 1 88 ? -4.330 -8.718 17.013 1.00 83.62 88 ALA A O 1
ATOM 739 N N . TRP A 1 89 ? -3.250 -6.790 16.657 1.00 82.88 89 TRP A N 1
ATOM 740 C CA . TRP A 1 89 ? -2.237 -7.411 15.789 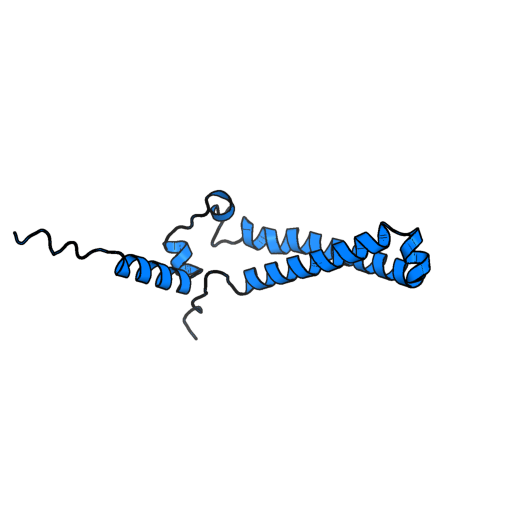1.00 82.88 89 TRP A CA 1
ATOM 741 C C . TRP A 1 89 ? -1.295 -8.358 16.555 1.00 82.88 89 TRP A C 1
ATOM 743 O O . TRP A 1 89 ? -0.711 -9.253 15.950 1.00 82.88 89 TRP A O 1
ATOM 753 N N . TRP A 1 90 ? -1.177 -8.191 17.878 1.00 86.12 90 TRP A N 1
ATOM 754 C CA . TRP A 1 90 ? -0.385 -9.051 18.759 1.00 86.12 90 TRP A CA 1
ATOM 755 C C . TRP A 1 90 ? -1.248 -10.061 19.522 1.00 86.12 90 TRP A C 1
ATOM 757 O O . TRP A 1 90 ? -0.959 -11.255 19.532 1.00 86.12 90 TRP A O 1
ATOM 767 N N . THR A 1 91 ? -2.313 -9.594 20.176 1.00 87.38 91 THR A N 1
ATOM 768 C CA . THR A 1 91 ? -3.167 -10.430 21.037 1.00 87.38 91 THR A CA 1
ATOM 769 C C . THR A 1 91 ? -4.259 -11.166 20.268 1.00 87.38 91 THR A C 1
ATOM 771 O O . THR A 1 91 ? -4.821 -12.130 20.782 1.00 87.38 91 THR A O 1
ATOM 774 N N . GLY A 1 92 ? -4.592 -10.719 19.055 1.00 85.69 92 GLY A N 1
ATOM 775 C CA . GLY A 1 92 ? -5.703 -11.249 18.263 1.00 85.69 92 GLY A CA 1
ATOM 776 C C . GLY A 1 92 ? -7.093 -10.894 18.803 1.00 85.69 92 GLY A C 1
ATOM 777 O O . GLY A 1 92 ? -8.086 -11.391 18.276 1.00 85.69 92 GLY A O 1
ATOM 778 N N . THR A 1 93 ? -7.192 -10.066 19.848 1.00 83.69 93 THR A N 1
ATOM 779 C CA . THR A 1 93 ? -8.456 -9.759 20.536 1.00 83.69 93 THR A CA 1
ATOM 780 C C . THR A 1 93 ? -8.727 -8.261 20.589 1.00 83.69 93 THR A C 1
ATOM 782 O O . THR A 1 93 ? -7.811 -7.479 20.836 1.00 83.69 93 THR A O 1
ATOM 785 N N . VAL A 1 94 ? -9.998 -7.880 20.451 1.00 85.94 94 VAL A N 1
ATOM 786 C CA . VAL A 1 94 ? -10.496 -6.502 20.595 1.00 85.94 94 VAL A CA 1
ATOM 787 C C . VAL A 1 94 ? -11.518 -6.417 21.728 1.00 85.94 94 VAL A C 1
ATOM 789 O O . VAL A 1 94 ? -12.197 -7.402 22.032 1.00 85.94 94 VAL A O 1
ATOM 792 N N . THR A 1 95 ? -11.633 -5.253 22.368 1.00 85.44 95 THR A N 1
ATOM 793 C CA . THR A 1 95 ? -12.674 -5.019 23.378 1.00 85.44 95 THR A CA 1
ATOM 794 C C . THR A 1 95 ? -14.046 -4.899 22.719 1.00 85.44 95 THR A C 1
ATOM 796 O O . THR A 1 95 ? -14.171 -4.556 21.540 1.00 85.44 95 THR A O 1
ATOM 799 N N . LYS A 1 96 ? -15.098 -5.186 23.489 1.00 83.69 96 LYS A N 1
ATOM 800 C CA . LYS A 1 96 ? -16.479 -5.162 22.998 1.00 83.69 96 LYS A CA 1
ATOM 801 C C . LYS A 1 96 ? -16.867 -3.776 22.481 1.00 83.69 96 LYS A C 1
ATOM 803 O O . LYS A 1 96 ? -17.491 -3.670 21.432 1.00 83.69 96 LYS A O 1
ATOM 808 N N . GLU A 1 97 ? -16.482 -2.734 23.208 1.00 82.25 97 GLU A N 1
ATOM 809 C CA . GLU A 1 97 ? -16.819 -1.344 22.906 1.00 82.25 97 GLU A CA 1
ATOM 810 C C . GLU A 1 97 ? -16.187 -0.886 21.584 1.00 82.25 97 GLU A C 1
ATOM 812 O O . GLU A 1 97 ? -16.834 -0.201 20.793 1.00 82.25 97 GLU A O 1
ATOM 817 N N . VAL A 1 98 ? -14.942 -1.300 21.318 1.00 80.62 98 VAL A N 1
ATOM 818 C CA . VAL A 1 98 ? -14.240 -1.012 20.056 1.00 80.62 98 VAL A CA 1
ATOM 819 C C . VAL A 1 98 ? -14.893 -1.772 18.905 1.00 80.62 98 VAL A C 1
ATOM 821 O O . VAL A 1 98 ? -15.196 -1.179 17.873 1.00 80.62 98 VAL A O 1
ATOM 824 N N . LEU A 1 99 ? -15.197 -3.058 19.104 1.00 84.38 99 LEU A N 1
ATOM 825 C CA . LEU A 1 99 ? -15.855 -3.880 18.092 1.00 84.38 99 LEU A CA 1
ATOM 826 C C . LEU A 1 99 ? -17.237 -3.329 17.708 1.00 84.38 99 LEU A C 1
ATOM 828 O O . LEU A 1 99 ? -17.569 -3.276 16.529 1.00 84.38 99 LEU A O 1
ATOM 832 N N . GLU A 1 100 ? -18.035 -2.884 18.678 1.00 83.81 100 GLU A N 1
ATOM 833 C CA . GLU A 1 100 ? -19.355 -2.292 18.430 1.00 83.81 100 GLU A CA 1
ATOM 834 C C . GLU A 1 100 ? -19.257 -0.954 17.676 1.00 83.81 100 GLU A C 1
ATOM 836 O O . GLU A 1 100 ? -20.053 -0.689 16.771 1.00 83.81 100 GLU A O 1
ATOM 841 N N . LYS A 1 101 ? -18.259 -0.125 18.009 1.00 81.81 101 LYS A N 1
ATOM 842 C CA . LYS A 1 101 ? -18.057 1.202 17.412 1.00 81.81 101 LYS A CA 1
ATOM 843 C C . LYS A 1 101 ? -17.477 1.143 15.995 1.00 81.81 101 LYS A C 1
ATOM 845 O O . LYS A 1 101 ? -17.904 1.925 15.144 1.00 81.81 101 LYS A O 1
ATOM 850 N N . GLU A 1 102 ? -16.514 0.259 15.743 1.00 78.69 102 GLU A N 1
ATOM 851 C CA . GLU A 1 102 ? -15.786 0.183 14.466 1.00 78.69 102 GLU A CA 1
ATOM 852 C C . GLU A 1 102 ? -16.350 -0.886 13.522 1.00 78.69 102 GLU A C 1
ATOM 854 O O . GLU A 1 102 ? -16.440 -0.652 12.316 1.00 78.69 102 GLU A O 1
ATOM 859 N N . HIS A 1 103 ? -16.818 -2.017 14.059 1.00 84.50 103 HIS A N 1
ATOM 860 C CA . HIS A 1 103 ? -17.248 -3.194 13.296 1.00 84.50 103 HIS A CA 1
ATOM 861 C C . HIS A 1 103 ? -18.633 -3.694 13.732 1.00 84.50 103 HIS A C 1
ATOM 863 O O . HIS A 1 103 ? -18.840 -4.878 14.014 1.00 84.50 103 HIS A O 1
ATOM 869 N N . GLY A 1 104 ? -19.619 -2.792 13.760 1.00 83.06 104 GLY A N 1
ATOM 870 C CA . GLY A 1 104 ? -20.968 -3.089 14.257 1.00 83.06 104 GLY A CA 1
ATOM 871 C C . GLY A 1 104 ? -21.648 -4.318 13.628 1.00 83.06 104 GLY A C 1
ATOM 872 O O . GLY A 1 104 ? -22.357 -5.034 14.329 1.00 83.06 104 GLY A O 1
ATOM 873 N N . LEU A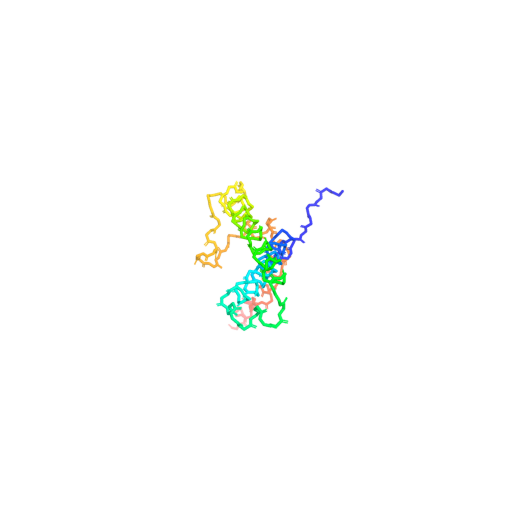 1 105 ? -21.407 -4.630 12.344 1.00 84.56 105 LEU A N 1
ATOM 874 C CA . LEU A 1 105 ? -21.973 -5.844 11.727 1.00 84.56 105 LEU A CA 1
ATOM 875 C C . LEU A 1 105 ? -21.311 -7.131 12.245 1.00 84.56 105 LEU A C 1
ATOM 877 O O . LEU A 1 105 ? -21.963 -8.172 12.334 1.00 84.56 105 LEU A O 1
ATOM 881 N N . GLU A 1 106 ? -20.017 -7.085 12.571 1.00 84.81 106 GLU A N 1
ATOM 882 C CA . GLU A 1 106 ? -19.316 -8.225 13.169 1.00 84.81 106 GLU A CA 1
ATOM 883 C C . GLU A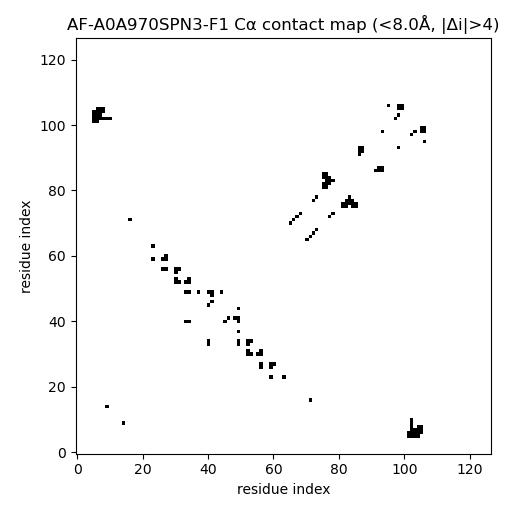 1 106 ? -19.765 -8.438 14.614 1.00 84.81 106 GLU A C 1
ATOM 885 O O . GLU A 1 106 ? -20.007 -9.579 15.011 1.00 84.81 106 GLU A O 1
ATOM 890 N N . TYR A 1 107 ? -19.964 -7.352 15.365 1.00 86.94 107 TYR A N 1
ATOM 891 C CA . TYR A 1 107 ? -20.545 -7.414 16.702 1.00 86.94 107 TYR A CA 1
ATOM 892 C C . TYR A 1 107 ? -21.927 -8.081 16.697 1.00 86.94 107 TYR A C 1
ATOM 894 O O . TYR A 1 107 ? -22.132 -9.044 17.439 1.00 86.94 107 TYR A O 1
ATOM 902 N N . ASP A 1 108 ? -22.834 -7.632 15.821 1.00 86.94 108 ASP A N 1
ATOM 903 C CA . ASP A 1 108 ? -24.177 -8.209 15.674 1.00 86.94 108 ASP A CA 1
ATOM 904 C C . ASP A 1 108 ? -24.085 -9.717 15.345 1.00 86.94 108 ASP A C 1
ATOM 906 O O . ASP A 1 108 ? -24.689 -10.552 16.016 1.00 86.94 108 ASP A O 1
ATOM 910 N N . THR A 1 109 ? -23.206 -10.0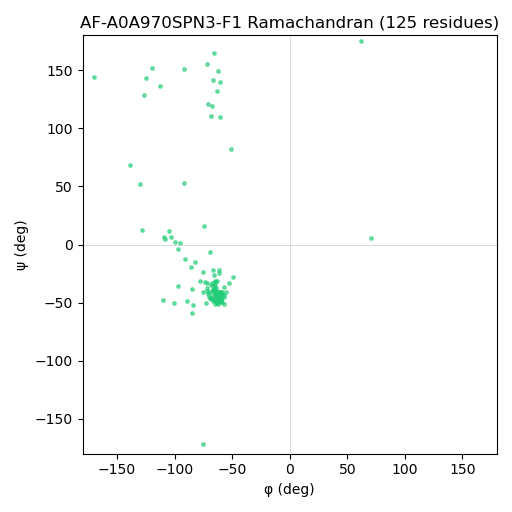96 14.409 1.00 86.81 109 THR A N 1
ATOM 911 C CA . THR A 1 109 ? -22.984 -11.504 14.026 1.00 86.81 109 THR A CA 1
ATOM 912 C C . THR A 1 109 ? -22.461 -12.367 15.183 1.00 86.81 109 THR A C 1
ATOM 914 O O . THR A 1 109 ? -22.847 -13.531 15.332 1.00 86.81 109 THR A O 1
ATOM 917 N N . ILE A 1 110 ? -21.532 -11.847 15.990 1.00 87.00 110 ILE A N 1
ATOM 918 C CA . ILE A 1 110 ? -20.969 -12.570 17.139 1.00 87.00 110 ILE A CA 1
ATOM 919 C C . ILE A 1 110 ? -22.015 -12.703 18.245 1.00 87.00 110 ILE A C 1
ATOM 921 O O . ILE A 1 110 ? -22.138 -13.778 18.836 1.00 87.00 110 ILE A O 1
ATOM 925 N N . LYS A 1 111 ? -22.790 -11.646 18.499 1.00 87.88 111 LYS A N 1
ATOM 926 C CA . LYS A 1 111 ? -23.885 -11.651 19.468 1.00 87.88 111 LYS A CA 1
ATOM 927 C C . LYS A 1 111 ? -24.923 -12.718 19.119 1.00 87.88 111 LYS A C 1
ATOM 929 O O . LYS A 1 111 ? -25.210 -13.561 19.968 1.00 87.88 111 LYS A O 1
ATOM 934 N N . ASP A 1 112 ? -25.382 -12.755 17.870 1.00 88.81 112 ASP A N 1
ATOM 935 C CA . ASP A 1 112 ? -26.359 -13.740 17.393 1.00 88.81 112 ASP A CA 1
ATOM 936 C C . ASP A 1 112 ? -25.837 -15.178 17.554 1.00 88.81 112 ASP A C 1
ATOM 938 O O . ASP A 1 112 ? -26.550 -16.073 18.011 1.00 88.81 112 ASP A O 1
ATOM 942 N N . LYS A 1 113 ? -24.550 -15.411 17.258 1.00 87.44 113 LYS A N 1
ATOM 943 C CA . LYS A 1 113 ? -23.904 -16.717 17.475 1.00 87.44 113 LYS A CA 1
ATOM 944 C C . LYS A 1 113 ? -23.828 -17.106 18.950 1.00 87.44 113 LYS A C 1
ATOM 946 O O . LYS A 1 113 ? -23.993 -18.282 19.270 1.00 87.44 113 LYS A O 1
ATOM 951 N N . ILE A 1 114 ? -23.547 -16.160 19.848 1.00 87.38 114 ILE A N 1
ATOM 952 C CA . ILE A 1 114 ? -23.518 -16.413 21.296 1.00 87.38 114 ILE A CA 1
ATOM 953 C C . ILE A 1 114 ? -24.922 -16.760 21.798 1.00 87.38 114 ILE A C 1
ATOM 955 O O . ILE A 1 114 ? -25.069 -17.705 22.573 1.00 87.38 114 ILE A O 1
ATOM 959 N N . GLU A 1 115 ? -25.947 -16.036 21.348 1.00 87.38 115 GLU A N 1
ATOM 960 C CA . GLU A 1 115 ? -27.345 -16.289 21.708 1.00 87.38 115 GLU A CA 1
ATOM 961 C C . GLU A 1 115 ? -27.825 -17.653 21.199 1.00 87.38 115 GLU A C 1
ATOM 963 O O . GLU A 1 115 ? -28.400 -18.412 21.975 1.00 87.38 115 GLU A O 1
ATOM 968 N N . ALA A 1 116 ? -27.483 -18.030 19.963 1.00 84.69 116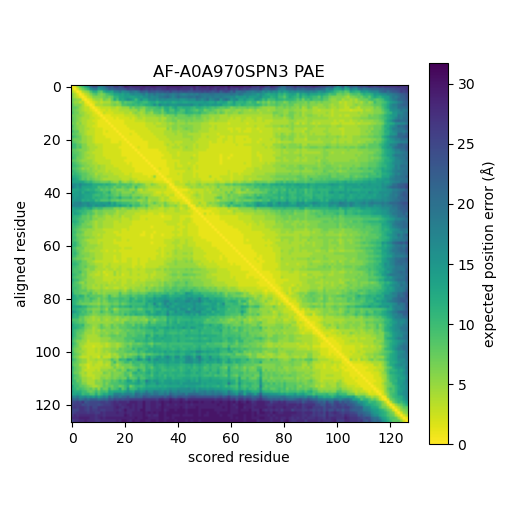 ALA A N 1
ATOM 969 C CA . ALA A 1 116 ? -27.782 -19.351 19.406 1.00 84.69 116 ALA A CA 1
ATOM 970 C C . ALA A 1 116 ? -27.042 -20.503 20.114 1.00 84.69 116 ALA A C 1
ATOM 972 O O . ALA A 1 116 ? -27.505 -21.643 20.099 1.00 84.69 116 ALA A O 1
ATOM 973 N N . ARG A 1 117 ? -25.878 -20.227 20.721 1.00 79.50 117 ARG A N 1
ATOM 974 C CA . ARG A 1 117 ? -25.051 -21.230 21.411 1.00 79.50 117 ARG A CA 1
ATOM 975 C C . ARG A 1 117 ? -25.377 -21.367 22.896 1.00 79.50 117 ARG A C 1
ATOM 977 O O . ARG A 1 117 ? -24.917 -22.336 23.497 1.00 79.50 117 ARG A O 1
ATOM 984 N N . LYS A 1 118 ? -26.143 -20.448 23.501 1.00 67.69 118 LYS A N 1
ATOM 985 C CA . LYS A 1 118 ? -26.658 -20.639 24.864 1.00 67.69 118 LYS A CA 1
ATOM 986 C C . LYS A 1 118 ? -27.535 -21.897 24.848 1.00 67.69 118 LYS A C 1
ATOM 988 O O . LYS A 1 118 ? -28.611 -21.865 24.253 1.00 67.69 118 LYS A O 1
ATOM 993 N N . PRO A 1 119 ? -27.106 -23.011 25.473 1.00 58.38 119 PRO A N 1
ATOM 994 C CA . PRO A 1 119 ? -28.003 -24.136 25.640 1.00 58.38 119 PRO A CA 1
ATOM 995 C C . PRO A 1 119 ? -29.168 -23.652 26.498 1.00 58.38 119 PRO A C 1
ATOM 997 O O . PRO A 1 119 ? -28.985 -22.785 27.355 1.00 58.38 119 PRO A O 1
ATOM 1000 N N . SER A 1 120 ? -30.344 -24.231 26.279 1.00 56.28 120 SER A N 1
ATOM 1001 C CA . SER A 1 120 ? -31.494 -24.154 27.176 1.00 56.28 120 SER A CA 1
ATOM 1002 C C . SER A 1 120 ? -31.080 -24.541 28.608 1.00 56.28 120 SER A C 1
ATOM 1004 O O . SER A 1 120 ? -31.279 -25.671 29.048 1.00 56.28 120 SER A O 1
ATOM 1006 N N . ALA A 1 121 ? -30.507 -23.603 29.360 1.00 52.84 121 ALA A N 1
ATOM 1007 C CA . ALA A 1 121 ? -30.157 -23.747 30.771 1.00 52.84 121 ALA A CA 1
ATOM 1008 C C . ALA A 1 121 ? -31.404 -23.685 31.677 1.00 52.84 121 ALA A C 1
ATOM 1010 O O . ALA A 1 121 ? -31.281 -23.506 32.885 1.00 52.84 121 ALA A O 1
ATOM 1011 N N . ASP A 1 122 ? -32.593 -23.845 31.090 1.00 51.31 122 ASP A N 1
ATOM 1012 C CA . ASP A 1 122 ? -33.887 -23.862 31.769 1.00 51.31 122 ASP A CA 1
ATOM 1013 C C . ASP A 1 122 ? -34.526 -25.266 31.818 1.00 51.31 122 ASP A C 1
ATOM 1015 O O . ASP A 1 122 ? -35.633 -25.435 32.311 1.00 51.31 122 ASP A O 1
ATOM 1019 N N . GLN A 1 123 ? -33.834 -26.318 31.353 1.00 52.78 123 GLN A N 1
ATOM 1020 C CA . GLN A 1 123 ? -34.346 -27.701 31.436 1.00 52.78 123 GLN A CA 1
ATOM 1021 C C . GLN A 1 123 ? -33.775 -28.541 32.591 1.00 52.78 123 GLN A C 1
ATOM 1023 O O . GLN A 1 123 ? -34.171 -29.691 32.756 1.00 52.78 123 GLN A O 1
ATOM 1028 N N . THR A 1 124 ? -32.916 -27.981 33.450 1.00 45.44 124 THR A N 1
ATOM 1029 C CA . THR A 1 124 ? -32.329 -28.717 34.596 1.00 45.44 124 THR A CA 1
ATOM 1030 C C . THR A 1 124 ? -32.965 -28.368 35.951 1.00 45.44 124 THR A C 1
ATOM 1032 O O . THR A 1 124 ? -32.494 -28.836 36.981 1.00 45.44 124 THR A O 1
ATOM 1035 N N . LYS A 1 125 ? -34.042 -27.566 35.989 1.00 49.59 125 LYS A N 1
ATOM 1036 C CA . LYS A 1 125 ? -34.783 -27.240 37.230 1.00 49.59 125 LYS A CA 1
ATOM 1037 C C . LYS A 1 125 ? -36.136 -27.950 37.384 1.00 49.59 125 LYS A C 1
ATOM 1039 O O . LYS A 1 125 ? -36.899 -27.612 38.283 1.00 49.59 125 LYS A O 1
ATOM 1044 N N . SER A 1 126 ? -36.433 -28.945 36.550 1.00 47.12 126 SER A N 1
ATOM 1045 C CA . SER A 1 126 ? -37.652 -29.754 36.674 1.00 47.12 126 SER A CA 1
ATOM 1046 C C . SER A 1 126 ? -37.361 -31.232 36.420 1.00 47.12 126 SER A C 1
ATOM 1048 O O . SER A 1 126 ? -37.751 -31.783 35.397 1.00 47.12 126 SER A O 1
ATOM 1050 N N . LYS A 1 127 ? -36.627 -31.867 37.333 1.00 40.81 127 LYS A N 1
ATOM 1051 C CA . LYS A 1 127 ? -36.728 -33.298 37.644 1.00 40.81 127 LYS A CA 1
ATOM 1052 C C . LYS A 1 127 ? -36.345 -33.512 39.098 1.00 40.81 127 LYS A C 1
ATOM 1054 O O . LYS A 1 127 ? -35.396 -32.831 39.542 1.00 40.81 127 LYS A O 1
#

Radius of gyration: 23.92 Å; Cα contacts (8 Å, |Δi|>4): 79; chains: 1; bounding box: 59×44×63 Å

Secondary structure (DSSP, 8-state):
--SPPPP-SS-HHHHHHHHHHHHHHHHHHHHHHHHHTHHHHHHHTHHHHHHHHHHHHHHHHHHHHHIIIIIIHIIIII-TTTTT--THHHHS---HHHHHHH-HHHHHHHHHHHHHHS--TTSSS--

Mean predicted aligned error: 8.79 Å

Foldseek 3Di:
DPDDDAAAPDDPLRVVVVVLVVVLVVLLVVLVVCQVPVVVNCVVVNPVVNVVSVVSNVVSVVVVVCCCVPPVCCVAAVPPLAHNGPCCVPVVDDDLVSCCVHRVVNSVVVVVVVVVPPPPPVPPPPD

Sequence (127 aa):
AKEKPKLARFSYVEKAEYWALIWGSVIMTLTGIVMWANNFFMNLITKLGWDISRTIHFYEAWLAVLAIIVWHFYFVIFNPDVYPMNAAWWTGTVTKEVLEKEHGLEYDTIKDKIEARKPSADQTKSK